Protein AF-A0A9E3TU70-F1 (afdb_monomer_lite)

Foldseek 3Di:
DDKDKDKAFPVCVVVLVVLCVVLVNPDKDKDPFAWDADPVGTDHCDPVRRGGIMMMMDDDDPVSVVVSVVD

Radius of gyration: 13.33 Å; chains: 1; bounding box: 28×18×39 Å

Secondary structure (DSSP, 8-state):
-EEEEEEE-GGGHHHHHHHHHHTT----EEEEEE-EEETTEEE-SSSSS---EEEEEEEE-HHHHHHHHH-

Structure (mmCIF, N/CA/C/O backbone):
data_AF-A0A9E3TU70-F1
#
_entry.id   AF-A0A9E3TU70-F1
#
loop_
_atom_site.group_PDB
_atom_site.id
_atom_site.type_symbol
_atom_site.label_atom_id
_atom_site.label_alt_id
_atom_site.label_comp_id
_atom_site.label_asym_id
_atom_site.label_entity_id
_atom_site.label_seq_id
_atom_site.pdbx_PDB_ins_code
_atom_site.Cartn_x
_atom_site.Cartn_y
_atom_site.Cartn_z
_atom_site.occupancy
_atom_site.B_iso_or_equiv
_atom_site.auth_seq_id
_atom_site.auth_comp_id
_atom_site.auth_asym_id
_atom_site.auth_atom_id
_atom_site.pdbx_PDB_model_num
ATOM 1 N N . MET A 1 1 ? -1.671 5.539 18.226 1.00 92.62 1 MET A N 1
ATOM 2 C CA . MET A 1 1 ? -1.958 5.659 16.784 1.00 92.62 1 MET A CA 1
ATOM 3 C C . MET A 1 1 ? -0.686 5.385 16.003 1.00 92.62 1 MET A C 1
ATOM 5 O O . MET A 1 1 ? 0.368 5.891 16.392 1.00 92.62 1 MET A O 1
ATOM 9 N N . LYS A 1 2 ? -0.790 4.668 14.883 1.00 94.81 2 LYS A N 1
ATOM 10 C CA . LYS A 1 2 ? 0.297 4.434 13.925 1.00 94.81 2 LYS A CA 1
ATOM 11 C C . LYS A 1 2 ? -0.158 4.785 12.513 1.00 94.81 2 LYS A C 1
ATOM 13 O O . LYS A 1 2 ? -1.335 4.659 12.189 1.00 94.81 2 LYS A O 1
ATOM 18 N N . LEU A 1 3 ? 0.793 5.211 11.686 1.00 94.56 3 LEU A N 1
ATOM 19 C CA . LEU A 1 3 ? 0.628 5.295 10.240 1.00 94.56 3 LEU A CA 1
ATOM 20 C C . LEU A 1 3 ? 1.198 4.011 9.635 1.00 94.56 3 LEU A C 1
ATOM 22 O O . LEU A 1 3 ? 2.383 3.729 9.811 1.00 94.56 3 LEU A O 1
ATOM 26 N N . LEU A 1 4 ? 0.367 3.261 8.923 1.00 93.94 4 LEU A N 1
ATOM 27 C CA . LEU A 1 4 ? 0.791 2.124 8.116 1.00 93.94 4 LEU A CA 1
ATOM 28 C C . LEU A 1 4 ? 0.878 2.565 6.662 1.00 93.94 4 LEU A C 1
ATOM 30 O O . LEU A 1 4 ? -0.088 3.097 6.120 1.00 93.94 4 LEU A O 1
ATOM 34 N N . MET A 1 5 ? 2.040 2.349 6.050 1.00 94.94 5 MET A N 1
ATOM 35 C CA . MET A 1 5 ? 2.290 2.598 4.634 1.00 94.94 5 MET A CA 1
ATOM 36 C C . MET A 1 5 ? 2.646 1.278 3.966 1.00 94.94 5 MET A C 1
ATOM 38 O O . MET A 1 5 ? 3.609 0.619 4.353 1.00 94.94 5 MET A O 1
ATOM 42 N N . MET A 1 6 ? 1.871 0.911 2.958 1.00 93.75 6 MET A N 1
ATOM 43 C CA . MET A 1 6 ? 2.029 -0.312 2.188 1.00 93.75 6 MET A CA 1
ATOM 44 C C . MET A 1 6 ? 2.378 0.071 0.757 1.00 93.75 6 MET A C 1
ATOM 46 O O . MET A 1 6 ? 1.714 0.913 0.154 1.00 93.75 6 MET A O 1
ATOM 50 N N . ILE A 1 7 ? 3.435 -0.539 0.226 1.00 94.25 7 ILE A N 1
ATOM 51 C CA . ILE A 1 7 ? 3.886 -0.341 -1.150 1.00 94.25 7 ILE A CA 1
ATOM 52 C C . ILE A 1 7 ? 3.827 -1.694 -1.835 1.00 94.25 7 ILE A C 1
ATOM 54 O O . ILE A 1 7 ? 4.488 -2.639 -1.404 1.00 94.25 7 ILE A O 1
ATOM 58 N N . ALA A 1 8 ? 3.034 -1.784 -2.893 1.00 93.06 8 ALA A N 1
ATOM 59 C CA . ALA A 1 8 ? 2.843 -3.013 -3.641 1.00 93.06 8 ALA A CA 1
ATOM 60 C C . ALA A 1 8 ? 2.909 -2.747 -5.152 1.00 93.06 8 ALA A C 1
ATOM 62 O O . ALA A 1 8 ? 2.670 -1.622 -5.598 1.00 93.06 8 ALA A O 1
ATOM 63 N N . PRO A 1 9 ? 3.214 -3.765 -5.972 1.00 92.19 9 PRO A N 1
ATOM 64 C CA . PRO A 1 9 ? 3.020 -3.668 -7.412 1.00 92.19 9 PRO A CA 1
ATOM 65 C C . PRO A 1 9 ? 1.544 -3.383 -7.744 1.00 92.19 9 PRO A C 1
ATOM 67 O O . PRO A 1 9 ? 0.670 -3.904 -7.046 1.00 92.19 9 PRO A O 1
ATOM 70 N N . PRO A 1 10 ? 1.237 -2.669 -8.844 1.00 91.62 10 PRO A N 1
ATOM 71 C CA . PRO A 1 10 ? -0.142 -2.361 -9.236 1.00 91.62 10 PRO A CA 1
ATOM 72 C C . PRO A 1 10 ? -1.045 -3.594 -9.387 1.00 91.62 10 PRO A C 1
ATOM 74 O O . PRO A 1 10 ? -2.251 -3.514 -9.189 1.00 91.62 10 PRO A O 1
ATOM 77 N N . SER A 1 11 ? -0.469 -4.760 -9.699 1.00 93.06 11 SER A N 1
ATOM 78 C CA . SER A 1 11 ? -1.208 -6.021 -9.825 1.00 93.06 11 SER A CA 1
ATOM 79 C C . SER A 1 11 ? -1.759 -6.564 -8.502 1.00 93.06 11 SER A C 1
ATOM 81 O O . SER A 1 11 ? -2.560 -7.489 -8.536 1.00 93.06 11 SER A O 1
ATOM 83 N N . ARG A 1 12 ? -1.314 -6.041 -7.352 1.00 92.62 12 ARG A N 1
ATOM 84 C CA . ARG A 1 12 ? -1.729 -6.489 -6.010 1.00 92.62 12 ARG A CA 1
ATOM 85 C C . ARG A 1 12 ? -2.538 -5.438 -5.250 1.00 92.62 12 ARG A C 1
ATOM 87 O O . ARG A 1 12 ? -2.840 -5.636 -4.078 1.00 92.62 12 ARG A O 1
ATOM 94 N N . THR A 1 13 ? -2.898 -4.326 -5.888 1.00 91.69 13 THR A N 1
ATOM 95 C CA . THR A 1 13 ? -3.655 -3.249 -5.235 1.00 91.69 13 THR A CA 1
ATOM 96 C C . THR A 1 13 ? -4.990 -3.742 -4.670 1.00 91.69 13 THR A C 1
ATOM 98 O O . THR A 1 13 ? -5.352 -3.378 -3.553 1.00 91.69 13 THR A O 1
ATOM 101 N N . ASP A 1 14 ? -5.699 -4.616 -5.387 1.00 92.25 14 ASP A N 1
ATOM 102 C CA . ASP A 1 14 ? -6.993 -5.129 -4.925 1.00 92.25 14 ASP A CA 1
ATOM 103 C C . ASP A 1 14 ? -6.860 -6.081 -3.725 1.00 92.25 14 ASP A C 1
ATOM 105 O O . ASP A 1 14 ? -7.710 -6.054 -2.839 1.00 92.25 14 ASP A O 1
ATOM 109 N N . GLU A 1 15 ? -5.764 -6.845 -3.632 1.00 92.56 15 GLU A N 1
ATOM 110 C CA . GLU A 1 15 ? -5.449 -7.652 -2.440 1.00 92.56 15 GLU A CA 1
ATOM 111 C C . GLU A 1 15 ? -5.232 -6.754 -1.214 1.00 92.56 15 GLU A C 1
ATOM 113 O O . GLU A 1 15 ? -5.766 -7.025 -0.141 1.00 92.56 15 GLU A O 1
ATOM 118 N N . VAL A 1 16 ? -4.494 -5.649 -1.377 1.00 91.81 16 VAL A N 1
ATOM 119 C CA . VAL A 1 16 ? -4.246 -4.683 -0.292 1.00 91.81 16 VAL A CA 1
ATOM 120 C C . VAL A 1 16 ? -5.548 -4.016 0.157 1.00 91.81 16 VAL A C 1
ATOM 122 O O . VAL A 1 16 ? -5.788 -3.869 1.354 1.00 91.81 16 VAL A O 1
ATOM 125 N N . ARG A 1 17 ? -6.425 -3.638 -0.780 1.00 91.00 17 ARG A N 1
ATOM 126 C CA . ARG A 1 17 ? -7.737 -3.055 -0.453 1.00 91.00 17 ARG A CA 1
ATOM 127 C C . ARG A 1 17 ? -8.649 -4.048 0.263 1.00 91.00 17 ARG A C 1
ATOM 129 O O . ARG A 1 17 ? -9.327 -3.655 1.210 1.00 91.00 17 ARG A O 1
ATOM 136 N N . ALA A 1 18 ? -8.656 -5.309 -0.168 1.00 91.88 18 ALA A N 1
ATOM 137 C CA . ALA A 1 18 ? -9.416 -6.366 0.490 1.00 91.88 18 ALA A CA 1
ATOM 138 C C . ALA A 1 18 ? -8.944 -6.562 1.937 1.00 91.88 18 ALA A C 1
ATOM 140 O O . ALA A 1 18 ? -9.770 -6.524 2.843 1.00 91.88 18 ALA A O 1
ATOM 141 N N . LEU A 1 19 ? -7.627 -6.639 2.161 1.00 89.94 19 LEU A N 1
ATOM 142 C CA . LEU A 1 19 ? -7.029 -6.780 3.492 1.00 89.94 19 LEU A CA 1
ATOM 143 C C . LEU A 1 19 ? -7.438 -5.648 4.448 1.00 89.94 19 LEU A C 1
ATOM 145 O O . LEU A 1 19 ? -7.831 -5.884 5.589 1.00 89.94 19 LEU A O 1
ATOM 149 N N . ILE A 1 20 ? -7.376 -4.404 3.969 1.00 89.06 20 ILE A N 1
ATOM 150 C CA . ILE A 1 20 ? -7.786 -3.218 4.733 1.00 89.06 20 ILE A CA 1
ATOM 151 C C . ILE A 1 20 ? -9.282 -3.289 5.090 1.00 89.06 20 ILE A C 1
ATOM 153 O O . ILE A 1 20 ? -9.665 -2.976 6.220 1.00 89.06 20 ILE A O 1
ATOM 157 N N . GLY A 1 21 ? -10.120 -3.728 4.146 1.00 88.44 2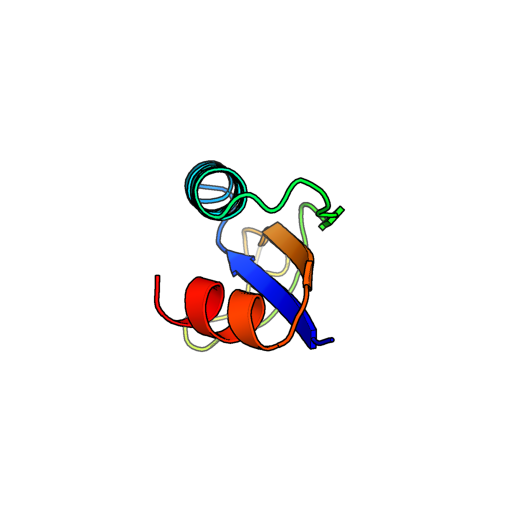1 GLY A N 1
ATOM 158 C CA . GLY A 1 21 ? -11.560 -3.889 4.350 1.00 88.44 21 GLY A CA 1
ATOM 159 C C . GLY A 1 21 ? -11.921 -5.009 5.331 1.00 88.44 21 GLY A C 1
ATOM 160 O O . GLY A 1 21 ? -12.776 -4.808 6.191 1.00 88.44 21 GLY A O 1
ATOM 161 N N . GLU A 1 22 ? -11.258 -6.165 5.244 1.00 88.44 22 GLU A N 1
ATOM 162 C CA . GLU A 1 22 ? -11.460 -7.311 6.146 1.00 88.44 22 GLU A CA 1
ATOM 163 C C . GLU A 1 22 ? -11.134 -6.970 7.605 1.00 88.44 22 GLU A C 1
ATOM 165 O O . GLU A 1 22 ? -11.794 -7.457 8.523 1.00 88.44 22 GLU A O 1
ATOM 170 N N . LEU A 1 23 ? -10.168 -6.075 7.819 1.00 84.88 23 LEU A N 1
ATOM 171 C CA . LEU A 1 23 ? -9.739 -5.618 9.141 1.00 84.88 23 LEU A CA 1
ATOM 172 C C . LEU A 1 23 ? -10.519 -4.394 9.648 1.00 84.88 23 LEU A C 1
ATOM 174 O O . LEU A 1 23 ? -10.111 -3.756 10.624 1.00 84.88 23 LEU A O 1
ATOM 178 N N . ASP A 1 24 ? -11.669 -4.087 9.038 1.00 84.44 24 ASP A N 1
ATOM 179 C CA . ASP A 1 24 ? -12.598 -3.021 9.439 1.00 84.44 24 ASP A CA 1
ATOM 180 C C . ASP A 1 24 ? -11.956 -1.617 9.433 1.00 84.44 24 ASP A C 1
ATOM 182 O O . ASP A 1 24 ? -12.280 -0.743 10.240 1.00 84.44 24 ASP A O 1
ATOM 186 N N . VAL A 1 25 ? -11.000 -1.391 8.524 1.00 86.19 25 VAL A N 1
ATOM 187 C CA . VAL A 1 25 ? -10.347 -0.092 8.341 1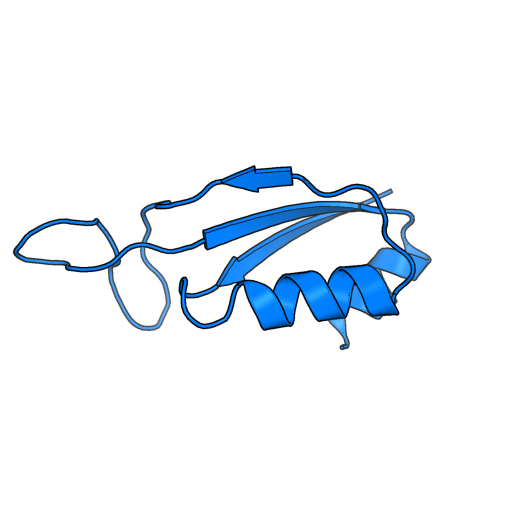.00 86.19 25 VAL A CA 1
ATOM 188 C C . VAL A 1 25 ? -10.959 0.623 7.141 1.00 86.19 25 VAL A C 1
ATOM 190 O O . VAL A 1 25 ? -10.615 0.385 5.991 1.00 86.19 25 VAL A O 1
ATOM 193 N N . HIS A 1 26 ? -11.861 1.563 7.413 1.00 82.94 26 HIS A N 1
ATOM 194 C CA . HIS A 1 26 ? -12.622 2.268 6.365 1.00 82.94 26 HIS A CA 1
ATOM 195 C C . HIS A 1 26 ? -11.982 3.573 5.878 1.00 82.94 26 HIS A C 1
ATOM 197 O O . HIS A 1 26 ? -12.539 4.258 5.024 1.00 82.94 26 HIS A O 1
ATOM 203 N N . ALA A 1 27 ? -10.822 3.943 6.422 1.00 89.25 27 ALA A N 1
ATOM 204 C CA . ALA A 1 27 ? -10.123 5.176 6.079 1.00 89.25 27 ALA A CA 1
ATOM 205 C C . ALA A 1 27 ? -8.712 4.864 5.577 1.00 89.25 27 ALA A C 1
ATOM 207 O O . ALA A 1 27 ? -7.809 4.606 6.371 1.00 89.25 27 ALA A O 1
ATOM 208 N N . TYR A 1 28 ? -8.509 4.914 4.264 1.00 93.88 28 TYR A N 1
ATOM 209 C CA . TYR A 1 28 ? -7.191 4.826 3.642 1.00 93.88 28 TYR A CA 1
ATOM 210 C C . TYR A 1 28 ? -7.068 5.838 2.501 1.00 93.88 28 TYR A C 1
ATOM 212 O O . TYR A 1 28 ? -8.063 6.293 1.939 1.00 93.88 28 TYR A O 1
ATOM 220 N N . THR A 1 29 ? -5.831 6.178 2.165 1.00 95.19 29 THR A N 1
ATOM 221 C CA . THR A 1 29 ? -5.484 7.045 1.039 1.00 95.19 29 THR A CA 1
ATOM 222 C C . THR A 1 29 ? -4.518 6.304 0.132 1.00 95.19 29 THR A C 1
ATOM 224 O O . THR A 1 29 ? -3.674 5.542 0.607 1.00 95.19 29 THR A O 1
ATOM 227 N N . GLU A 1 30 ? -4.622 6.543 -1.173 1.00 95.56 30 GLU A N 1
ATOM 228 C CA . GLU A 1 30 ? -3.784 5.897 -2.179 1.00 95.56 30 GLU A CA 1
ATOM 229 C C . GLU A 1 30 ? -3.052 6.913 -3.050 1.00 95.56 30 GLU A C 1
ATOM 231 O O . GLU A 1 30 ? -3.595 7.961 -3.401 1.00 95.56 30 GLU A O 1
ATOM 236 N N . LEU A 1 31 ? -1.827 6.562 -3.434 1.00 96.38 31 LEU A N 1
ATOM 237 C CA . LEU A 1 31 ? -1.041 7.225 -4.463 1.00 96.38 31 LEU A CA 1
ATOM 238 C C . LEU A 1 31 ? -0.664 6.182 -5.518 1.00 96.38 31 LEU A C 1
ATOM 240 O O . LEU A 1 31 ? 0.091 5.244 -5.249 1.00 96.38 31 LEU A O 1
ATOM 244 N N . ASN A 1 32 ? -1.207 6.360 -6.719 1.00 94.56 32 ASN A N 1
ATOM 245 C CA . ASN A 1 32 ? -0.886 5.528 -7.873 1.00 94.56 32 ASN A CA 1
ATOM 246 C C . ASN A 1 32 ? 0.444 5.966 -8.501 1.00 94.56 32 ASN A C 1
ATOM 248 O O . ASN A 1 32 ? 0.856 7.118 -8.369 1.00 94.56 32 ASN A O 1
ATOM 252 N N . GLU A 1 33 ? 1.069 5.048 -9.236 1.00 94.31 33 GLU A N 1
ATOM 253 C CA . GLU A 1 33 ? 2.256 5.301 -10.062 1.00 94.31 33 GLU A CA 1
ATOM 254 C C . GLU A 1 33 ? 3.459 5.894 -9.309 1.00 94.31 33 GLU A C 1
ATOM 256 O O . GLU A 1 33 ? 4.257 6.652 -9.863 1.00 94.31 33 GLU A O 1
ATOM 261 N N . VAL A 1 34 ? 3.633 5.517 -8.041 1.00 96.06 34 VAL A N 1
ATOM 262 C CA . VAL A 1 34 ? 4.792 5.953 -7.262 1.00 96.06 34 VAL A CA 1
ATOM 263 C C . VAL A 1 34 ? 6.066 5.275 -7.764 1.00 96.06 34 VAL A C 1
ATOM 265 O O . VAL A 1 34 ? 6.060 4.118 -8.196 1.00 96.06 34 VAL A O 1
ATOM 268 N N . THR A 1 35 ? 7.176 6.002 -7.703 1.00 96.25 35 THR A N 1
ATOM 269 C CA . THR A 1 35 ? 8.486 5.517 -8.137 1.00 96.25 35 THR A CA 1
ATOM 270 C C . THR A 1 35 ? 9.385 5.218 -6.943 1.00 96.25 35 THR A C 1
ATOM 272 O O . THR A 1 35 ? 9.255 5.827 -5.882 1.00 96.25 35 THR A O 1
ATOM 275 N N . GLY A 1 36 ? 10.300 4.261 -7.095 1.00 94.69 36 GLY A N 1
ATOM 276 C CA . GLY A 1 36 ? 11.211 3.889 -6.017 1.00 94.69 36 GLY A CA 1
ATOM 277 C C . GLY A 1 36 ? 12.190 2.777 -6.370 1.00 94.69 36 GLY A C 1
ATOM 278 O O . GLY A 1 36 ? 12.221 2.267 -7.491 1.00 94.69 36 GLY A O 1
ATOM 279 N N . GLU A 1 37 ? 12.998 2.401 -5.385 1.00 95.12 37 GLU A N 1
ATOM 280 C CA . GLU A 1 37 ? 13.936 1.283 -5.454 1.00 95.12 37 GLU A CA 1
ATOM 281 C C . GLU A 1 37 ? 13.754 0.401 -4.220 1.00 95.12 37 GLU A C 1
ATOM 283 O O . GLU A 1 37 ? 13.794 0.886 -3.090 1.00 95.12 37 GLU A O 1
ATOM 288 N N . GLY A 1 38 ? 13.528 -0.889 -4.451 1.00 90.81 38 GLY A N 1
ATOM 289 C CA . GLY A 1 38 ? 13.412 -1.901 -3.407 1.00 90.81 38 GLY A CA 1
ATOM 290 C C . GLY A 1 38 ? 14.474 -2.986 -3.555 1.00 90.81 38 GLY A C 1
ATOM 291 O O . GLY A 1 38 ? 15.336 -2.928 -4.431 1.00 90.81 38 GLY A O 1
ATOM 292 N N . ALA A 1 39 ? 14.376 -4.030 -2.733 1.00 91.81 39 ALA A N 1
ATOM 293 C CA . ALA A 1 39 ? 15.298 -5.168 -2.784 1.00 91.81 39 ALA A CA 1
ATOM 294 C C . ALA A 1 39 ? 15.297 -5.901 -4.143 1.00 91.81 39 ALA A C 1
ATOM 296 O O . ALA A 1 39 ? 16.287 -6.528 -4.508 1.00 91.81 39 ALA A O 1
ATOM 297 N N . THR A 1 40 ? 14.197 -5.813 -4.897 1.00 89.69 40 THR A N 1
ATOM 298 C CA . THR A 1 40 ? 14.032 -6.432 -6.222 1.00 89.69 40 THR A CA 1
ATOM 299 C C . THR A 1 40 ? 14.425 -5.514 -7.382 1.00 89.69 40 THR A C 1
ATOM 301 O O . THR A 1 40 ? 14.367 -5.942 -8.532 1.00 89.69 40 THR A O 1
ATOM 304 N N . GLY A 1 41 ? 14.829 -4.269 -7.106 1.00 92.69 41 GLY A N 1
ATOM 305 C CA . GLY A 1 41 ? 15.272 -3.306 -8.112 1.00 92.69 41 GLY A CA 1
ATOM 306 C C . GLY A 1 41 ? 14.433 -2.029 -8.186 1.00 92.69 41 GLY A C 1
ATOM 307 O O . GLY A 1 41 ? 13.659 -1.695 -7.286 1.00 92.69 41 GLY A O 1
ATOM 308 N N . LYS A 1 42 ? 14.6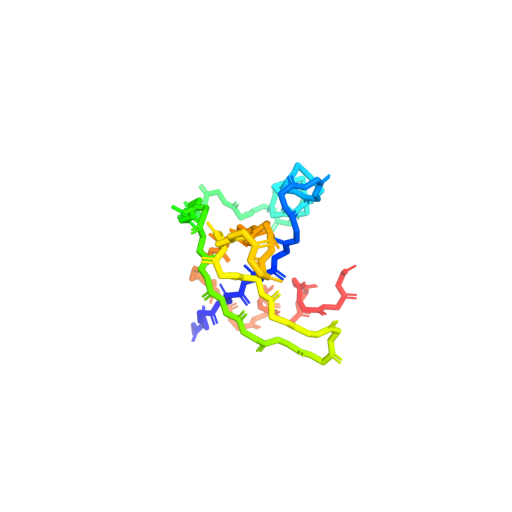48 -1.283 -9.274 1.00 95.38 42 LYS A N 1
ATOM 309 C CA . LYS A 1 42 ? 14.106 0.060 -9.513 1.00 95.38 42 LYS A CA 1
ATOM 3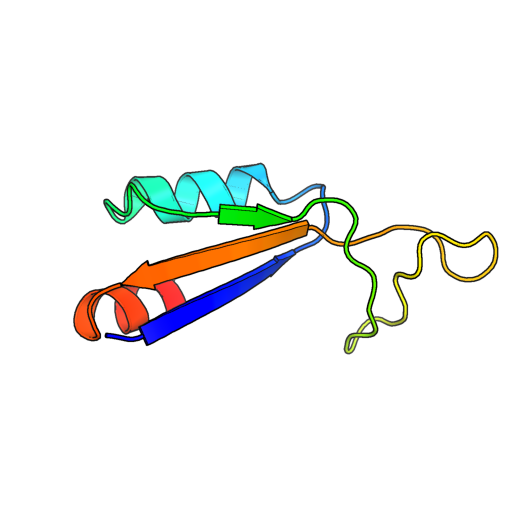10 C C . LYS A 1 42 ? 12.799 0.012 -10.308 1.00 95.38 42 LYS A C 1
ATOM 312 O O . LYS A 1 42 ? 12.749 -0.614 -11.362 1.00 95.38 42 LYS A O 1
ATOM 317 N N . HIS A 1 43 ? 11.803 0.765 -9.852 1.00 94.25 43 HIS A N 1
ATOM 318 C CA . HIS A 1 43 ? 10.528 1.015 -10.528 1.00 94.25 43 HIS A CA 1
ATOM 319 C C . HIS A 1 43 ? 10.372 2.528 -10.703 1.00 94.25 43 HIS A C 1
ATOM 321 O O . HIS A 1 43 ? 9.875 3.207 -9.807 1.00 94.25 43 HIS A O 1
ATOM 327 N N . LEU A 1 44 ? 10.877 3.079 -11.812 1.00 95.75 44 LEU A N 1
ATOM 328 C CA . LEU A 1 44 ? 10.945 4.535 -12.025 1.00 95.75 44 LEU A CA 1
ATOM 329 C C . LEU A 1 44 ? 10.049 5.034 -13.167 1.00 95.75 44 LEU A C 1
ATOM 331 O O . LEU A 1 44 ? 10.112 6.210 -13.511 1.00 95.75 44 LEU A O 1
ATOM 335 N N . GLY A 1 45 ? 9.248 4.162 -13.782 1.00 93.75 45 GLY A N 1
ATOM 336 C CA . GLY A 1 45 ? 8.378 4.522 -14.904 1.00 93.75 45 GLY A CA 1
ATOM 337 C C . GLY A 1 45 ? 9.129 4.962 -16.167 1.00 93.75 45 GLY A C 1
ATOM 338 O O . GLY A 1 45 ? 8.567 5.659 -17.005 1.00 93.75 45 GLY A O 1
ATOM 339 N N . THR A 1 46 ? 10.401 4.581 -16.318 1.00 94.88 46 THR A N 1
ATOM 340 C CA . THR A 1 46 ? 11.233 4.963 -17.475 1.00 94.88 46 THR A CA 1
ATOM 341 C C . THR A 1 46 ? 11.452 3.785 -18.420 1.00 94.88 46 THR A C 1
ATOM 343 O O . THR A 1 46 ? 11.209 2.636 -18.067 1.00 94.88 46 THR A O 1
ATOM 346 N N . HIS A 1 47 ? 11.990 4.044 -19.615 1.00 93.81 47 HIS A N 1
ATOM 347 C CA . HIS A 1 47 ? 12.311 2.976 -20.569 1.00 93.81 47 HIS A CA 1
ATOM 348 C C . HIS A 1 47 ? 13.421 2.027 -20.067 1.00 93.81 47 HIS A C 1
ATOM 350 O O . HIS A 1 47 ? 13.477 0.870 -20.478 1.00 93.81 47 HIS A O 1
ATOM 356 N N . VAL A 1 48 ? 14.311 2.511 -19.193 1.00 95.81 48 VAL A N 1
ATOM 357 C CA . VAL A 1 48 ? 15.398 1.710 -18.599 1.00 95.81 48 VAL A CA 1
ATOM 358 C C . VAL A 1 48 ? 14.911 0.959 -17.357 1.00 95.81 48 VAL A C 1
ATOM 360 O O . VAL A 1 48 ? 15.296 -0.185 -17.135 1.00 95.81 48 VAL A O 1
ATOM 363 N N . TRP A 1 49 ? 14.038 1.590 -16.570 1.00 93.62 49 TRP A N 1
ATOM 364 C CA . TRP A 1 49 ? 13.446 1.030 -15.353 1.00 93.62 49 TRP A CA 1
ATOM 365 C C . TRP A 1 49 ? 11.922 1.116 -15.443 1.00 93.62 49 TRP A C 1
ATOM 367 O O . TRP A 1 49 ? 11.337 2.082 -14.930 1.00 93.62 49 TRP A O 1
ATOM 377 N N . PRO A 1 50 ? 11.295 0.162 -16.154 1.00 91.44 50 PRO A N 1
ATOM 378 C CA . PRO A 1 50 ? 9.864 0.178 -16.399 1.00 91.44 50 PRO A CA 1
ATOM 379 C C . PRO A 1 50 ? 9.065 -0.129 -15.132 1.00 91.44 50 PRO A C 1
ATOM 381 O O . PRO A 1 50 ? 9.560 -0.722 -14.174 1.00 91.44 50 PRO A O 1
ATOM 384 N N . GLY A 1 51 ? 7.789 0.242 -15.172 1.00 92.56 51 GLY A N 1
ATOM 385 C CA . GLY A 1 51 ? 6.847 -0.003 -14.089 1.00 92.56 51 GLY A CA 1
ATOM 386 C C . GLY A 1 51 ? 6.908 1.038 -12.975 1.00 92.56 51 GLY A C 1
ATOM 387 O O . GLY A 1 51 ? 7.835 1.841 -12.862 1.00 92.56 51 GLY A O 1
ATOM 388 N N . SER A 1 52 ? 5.878 0.996 -12.148 1.00 94.56 52 SER A N 1
ATOM 389 C CA . SER A 1 52 ? 5.677 1.834 -10.974 1.00 94.56 52 SER A CA 1
ATOM 390 C C . SER A 1 52 ? 5.137 0.963 -9.838 1.00 94.56 52 SER A C 1
ATOM 392 O O . SER A 1 52 ? 4.903 -0.235 -10.021 1.00 94.56 52 SER A O 1
ATOM 394 N N . SER A 1 53 ? 4.991 1.539 -8.652 1.00 94.94 53 SER A N 1
ATOM 395 C CA . SER A 1 53 ? 4.315 0.907 -7.521 1.00 94.94 53 SER A CA 1
ATOM 396 C C . SER A 1 53 ? 3.030 1.656 -7.180 1.00 94.94 53 SER A C 1
ATOM 398 O O . SER A 1 53 ? 2.765 2.753 -7.674 1.00 94.94 53 SER A O 1
ATOM 400 N N . HIS A 1 54 ? 2.230 1.043 -6.323 1.00 96.06 54 HIS A N 1
ATOM 401 C CA . HIS A 1 54 ? 1.048 1.625 -5.715 1.00 96.06 54 HIS A CA 1
ATOM 402 C C . HIS A 1 54 ? 1.292 1.767 -4.219 1.00 96.06 54 HIS A C 1
ATOM 404 O O . HIS A 1 54 ? 1.760 0.823 -3.577 1.00 96.06 54 HIS A O 1
ATOM 410 N N . LEU A 1 55 ? 1.014 2.948 -3.677 1.00 96.31 55 LEU A N 1
ATOM 411 C CA . LEU A 1 55 ? 1.181 3.234 -2.261 1.00 96.31 55 LEU A CA 1
ATOM 412 C C . LEU A 1 55 ? -0.184 3.440 -1.619 1.00 96.31 55 LEU A C 1
ATOM 414 O O . LEU A 1 55 ? -0.921 4.340 -2.008 1.00 96.31 55 LEU A O 1
ATOM 418 N N . THR A 1 56 ? -0.482 2.648 -0.597 1.00 95.62 56 THR A N 1
ATOM 419 C CA . THR A 1 56 ? -1.698 2.765 0.209 1.00 95.62 56 THR A CA 1
ATOM 420 C C . THR A 1 56 ? -1.303 3.025 1.651 1.00 95.62 56 THR A C 1
ATOM 422 O O . THR A 1 56 ? -0.409 2.367 2.183 1.00 95.62 56 THR A O 1
ATOM 425 N N . PHE A 1 57 ? -1.951 3.983 2.307 1.00 95.25 57 PHE A N 1
ATOM 426 C CA . PHE A 1 57 ? -1.681 4.275 3.708 1.00 95.25 57 PHE A CA 1
ATOM 427 C C . PHE A 1 57 ? -2.935 4.574 4.513 1.00 95.25 57 PHE A C 1
ATOM 429 O O . PHE A 1 57 ? -3.921 5.105 4.005 1.00 95.25 57 PHE A O 1
ATOM 436 N N . THR A 1 58 ? -2.876 4.241 5.796 1.00 94.81 58 THR A N 1
ATOM 437 C CA . THR A 1 58 ? -3.967 4.424 6.753 1.00 94.81 58 THR A CA 1
ATOM 438 C C . THR A 1 58 ? -3.413 4.749 8.137 1.00 94.81 58 THR A C 1
ATOM 440 O O . THR A 1 58 ? -2.290 4.366 8.479 1.00 94.81 58 THR A O 1
ATOM 443 N N . VAL A 1 59 ? -4.190 5.483 8.932 1.00 94.69 59 VAL A N 1
ATOM 444 C CA . VAL A 1 59 ? -3.869 5.797 10.326 1.00 94.69 59 VAL A CA 1
ATOM 445 C C . VAL A 1 59 ? -4.817 5.016 11.219 1.00 94.69 59 VAL A C 1
ATOM 447 O O . VAL A 1 59 ? -6.024 5.243 11.193 1.00 94.69 59 VAL A O 1
ATOM 450 N N . VAL A 1 60 ? -4.262 4.123 12.033 1.00 93.12 60 VAL A N 1
ATOM 451 C CA . VAL A 1 60 ? -5.035 3.202 12.873 1.00 93.12 60 VAL A CA 1
ATOM 452 C C . VAL A 1 60 ? -4.560 3.227 14.332 1.00 93.12 60 VAL A C 1
ATOM 454 O O . VAL A 1 60 ? -3.443 3.681 14.624 1.00 93.12 60 VAL A O 1
ATOM 457 N N . PRO A 1 61 ? -5.400 2.782 15.281 1.00 93.94 61 PRO A N 1
ATOM 458 C CA . PRO A 1 61 ? -4.981 2.440 16.639 1.00 93.94 61 PRO A CA 1
ATOM 459 C C . PRO A 1 61 ? -3.829 1.417 16.673 1.00 93.94 61 PRO A C 1
ATOM 461 O O . PRO A 1 61 ? -3.599 0.694 15.707 1.00 93.94 61 PRO A O 1
ATOM 464 N N . ASP A 1 62 ? -3.068 1.379 17.770 1.00 93.12 62 ASP A N 1
ATOM 465 C CA . ASP A 1 62 ? -1.836 0.570 17.856 1.00 93.12 62 ASP A CA 1
ATOM 466 C C . ASP A 1 62 ? -2.113 -0.944 17.803 1.00 93.12 62 ASP A C 1
ATOM 468 O O . ASP A 1 62 ? -1.341 -1.689 17.211 1.00 93.12 62 ASP A O 1
ATOM 472 N N . ASP A 1 63 ? -3.229 -1.389 18.374 1.00 91.06 63 ASP A N 1
ATOM 473 C CA . ASP A 1 63 ? -3.718 -2.771 18.328 1.00 91.06 63 ASP A CA 1
ATOM 474 C C . ASP A 1 63 ? -4.080 -3.209 16.900 1.00 91.06 63 ASP A C 1
ATOM 476 O O . ASP A 1 63 ? -3.619 -4.252 16.438 1.00 91.06 63 ASP A O 1
ATOM 480 N N . LYS A 1 64 ? -4.816 -2.366 16.168 1.00 89.38 64 LYS A N 1
ATOM 481 C CA . LYS A 1 64 ? -5.136 -2.573 14.744 1.00 89.38 64 LYS A CA 1
ATOM 482 C C . LYS A 1 64 ? -3.887 -2.570 13.862 1.00 89.38 64 LYS A C 1
ATOM 484 O O . LYS A 1 64 ? -3.846 -3.268 12.853 1.00 89.38 64 LYS A O 1
ATOM 489 N N . ALA A 1 65 ? -2.872 -1.782 14.220 1.00 91.19 65 ALA A N 1
ATOM 490 C CA . ALA A 1 65 ? -1.639 -1.708 13.444 1.00 91.19 65 ALA A CA 1
ATOM 491 C C . ALA A 1 65 ? -0.870 -3.037 13.451 1.00 91.19 65 ALA A C 1
ATOM 493 O O . ALA A 1 65 ? -0.368 -3.469 12.416 1.00 91.19 65 ALA A O 1
ATOM 494 N N . GLU A 1 66 ? -0.800 -3.689 14.612 1.00 90.12 66 GLU A N 1
ATOM 495 C CA . GLU A 1 66 ? -0.168 -5.003 14.763 1.00 90.12 66 GLU A CA 1
ATOM 496 C C . GLU A 1 66 ? -0.949 -6.107 14.043 1.00 90.12 66 GLU A C 1
ATOM 498 O O . GLU A 1 66 ? -0.343 -7.013 13.476 1.00 90.12 66 GLU A O 1
ATOM 503 N N . GLU A 1 67 ? -2.282 -6.027 14.038 1.00 89.94 67 GLU A N 1
ATOM 504 C CA . GLU A 1 67 ? -3.145 -6.958 13.305 1.00 89.94 67 GLU A CA 1
ATOM 505 C C . GLU A 1 67 ? -2.906 -6.860 11.790 1.00 89.94 67 GLU A C 1
ATOM 507 O O . GLU A 1 67 ? -2.601 -7.865 11.151 1.00 89.94 67 GLU A O 1
ATOM 512 N N . LEU A 1 68 ? -2.922 -5.637 11.244 1.00 87.31 68 LEU A N 1
ATOM 513 C CA . LEU A 1 68 ? -2.618 -5.352 9.836 1.00 87.31 68 LEU A CA 1
ATOM 514 C C . LEU A 1 68 ? -1.208 -5.779 9.421 1.00 87.31 68 LEU A C 1
ATOM 516 O O . 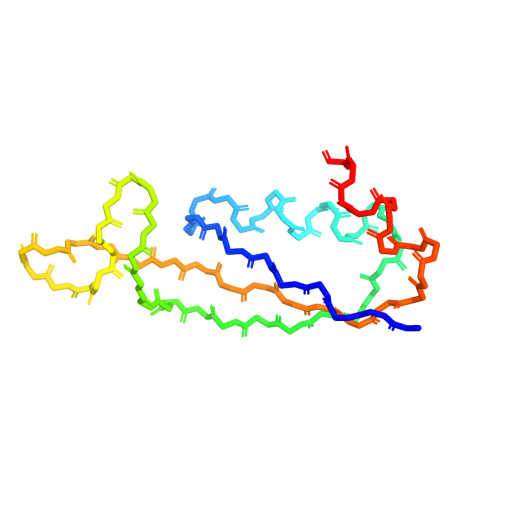LEU A 1 68 ? -1.007 -6.198 8.289 1.00 87.31 68 LEU A O 1
ATOM 520 N N . PHE A 1 69 ? -0.221 -5.649 10.308 1.00 87.25 69 PHE A N 1
ATOM 521 C CA . PHE A 1 69 ? 1.163 -6.003 9.991 1.00 87.25 69 PHE A CA 1
ATOM 522 C C . PHE A 1 69 ? 1.399 -7.520 9.910 1.00 87.25 69 PHE A C 1
ATOM 524 O O . PHE A 1 69 ? 2.357 -7.961 9.277 1.00 87.25 69 PHE A O 1
ATOM 531 N N . ARG A 1 70 ? 0.569 -8.322 10.585 1.00 87.31 70 ARG A N 1
ATOM 532 C CA . ARG A 1 70 ? 0.729 -9.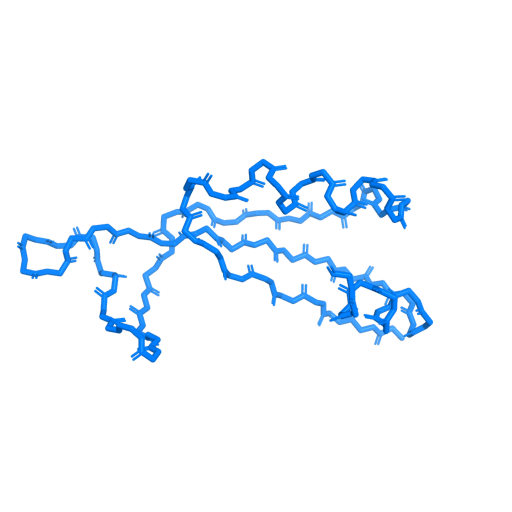784 10.654 1.00 87.31 70 ARG A CA 1
ATOM 533 C C . ARG A 1 70 ? -0.048 -10.548 9.589 1.00 87.31 70 ARG A C 1
ATOM 535 O O . ARG A 1 70 ? 0.245 -11.730 9.403 1.00 87.31 70 ARG A O 1
ATOM 542 N N . ALA A 1 71 ? -1.047 -9.914 8.991 1.00 82.12 71 ALA A N 1
ATOM 543 C CA . ALA A 1 71 ? -1.900 -10.497 7.966 1.00 82.12 71 ALA A CA 1
ATOM 544 C C . ALA A 1 71 ? -1.213 -10.472 6.589 1.00 82.12 71 ALA A C 1
ATOM 546 O O . ALA A 1 71 ? -1.365 -11.473 5.854 1.00 82.12 71 ALA A O 1
#

Sequence (71 aa):
MKLLMMIAPPSRTDEVRALIGELDVHAYTELNEVTGEGATGKHLGTHVWPGSSHLTFTVVPDDKAEELFRA

pLDDT: mean 92.29, std 3.27, range [82.12, 96.38]